Protein AF-A0A7C3D3X6-F1 (afdb_monomer_lite)

Structure (mmCIF, N/CA/C/O backbone):
data_AF-A0A7C3D3X6-F1
#
_entry.id   AF-A0A7C3D3X6-F1
#
loop_
_atom_site.group_PDB
_atom_site.id
_atom_site.type_symbol
_atom_site.label_atom_id
_atom_site.label_alt_id
_atom_site.label_comp_id
_atom_site.label_asym_id
_atom_site.label_entity_id
_atom_site.label_seq_id
_atom_site.pdbx_PDB_ins_code
_atom_site.Cartn_x
_atom_site.Cartn_y
_atom_site.Cartn_z
_atom_site.occupancy
_atom_site.B_iso_or_equiv
_atom_site.auth_seq_id
_atom_site.auth_comp_id
_atom_site.auth_asym_id
_atom_site.auth_atom_id
_atom_site.pdbx_PDB_model_num
ATOM 1 N N . ASN A 1 1 ? -3.281 5.401 9.566 1.00 84.62 1 ASN A N 1
ATOM 2 C CA . ASN A 1 1 ? -2.093 4.520 9.462 1.00 84.62 1 ASN A CA 1
ATOM 3 C C . ASN A 1 1 ? -2.400 3.180 8.813 1.00 84.62 1 ASN A C 1
ATOM 5 O O . ASN A 1 1 ? -1.790 2.914 7.791 1.00 84.62 1 ASN A O 1
ATOM 9 N N . LEU A 1 2 ? -3.352 2.377 9.308 1.00 95.19 2 LEU A N 1
ATOM 10 C CA . LEU A 1 2 ? -3.623 1.048 8.731 1.00 95.19 2 LEU A CA 1
ATOM 11 C C . LEU A 1 2 ? -4.118 1.077 7.268 1.00 95.19 2 LEU A C 1
ATOM 13 O O . LEU A 1 2 ? -3.621 0.320 6.446 1.00 95.19 2 LEU A O 1
ATOM 17 N N . LEU A 1 3 ? -5.008 2.014 6.913 1.00 96.88 3 LEU A N 1
ATOM 18 C CA . LEU A 1 3 ? -5.456 2.187 5.520 1.00 96.88 3 LEU A CA 1
ATOM 19 C C . LEU A 1 3 ? -4.287 2.484 4.569 1.00 96.88 3 LEU A C 1
ATOM 21 O O . LEU A 1 3 ? -4.177 1.860 3.524 1.00 96.88 3 LEU A O 1
ATOM 25 N N . ARG A 1 4 ? -3.365 3.379 4.957 1.00 97.31 4 ARG A N 1
ATOM 26 C CA . ARG A 1 4 ? -2.160 3.666 4.158 1.00 97.31 4 ARG A CA 1
ATOM 27 C C . ARG A 1 4 ? -1.253 2.445 4.010 1.00 97.31 4 ARG A C 1
ATOM 29 O O . ARG A 1 4 ? -0.640 2.302 2.965 1.00 97.31 4 ARG A O 1
ATOM 36 N N . TRP A 1 5 ? -1.177 1.573 5.016 1.00 98.06 5 TRP A N 1
ATOM 37 C CA . TRP A 1 5 ? -0.435 0.314 4.909 1.00 98.06 5 TRP A CA 1
ATOM 38 C C . TRP A 1 5 ? -1.057 -0.629 3.880 1.00 98.06 5 TRP A C 1
ATOM 40 O O . TRP A 1 5 ? -0.339 -1.135 3.025 1.00 98.06 5 TRP A O 1
ATOM 50 N N . GLN A 1 6 ? -2.382 -0.792 3.887 1.00 98.06 6 GLN A N 1
ATOM 51 C CA . GLN A 1 6 ? -3.047 -1.620 2.879 1.00 98.06 6 GLN A CA 1
ATOM 52 C C . GLN A 1 6 ? -2.915 -1.016 1.475 1.00 98.06 6 GLN A C 1
ATOM 54 O O . GLN A 1 6 ? -2.598 -1.730 0.528 1.00 98.06 6 GLN A O 1
ATOM 59 N N . ILE A 1 7 ? -3.075 0.304 1.339 1.00 98.44 7 ILE A N 1
ATOM 60 C CA . ILE A 1 7 ? -2.823 1.020 0.080 1.00 98.44 7 ILE A CA 1
ATOM 61 C C . ILE A 1 7 ? -1.387 0.774 -0.390 1.00 98.44 7 ILE A C 1
ATOM 63 O O . ILE A 1 7 ? -1.172 0.417 -1.544 1.00 98.44 7 ILE A O 1
ATOM 67 N N . PHE A 1 8 ? -0.406 0.913 0.503 1.00 98.44 8 PHE A N 1
ATOM 68 C CA . PHE A 1 8 ? 0.990 0.645 0.185 1.00 98.44 8 PHE A CA 1
ATOM 69 C C . PHE A 1 8 ? 1.195 -0.804 -0.257 1.00 98.44 8 PHE A C 1
ATOM 71 O O . PHE A 1 8 ? 1.880 -1.018 -1.247 1.00 98.44 8 PHE A O 1
ATOM 78 N N . ASN A 1 9 ? 0.580 -1.795 0.394 1.00 98.38 9 ASN A N 1
ATOM 79 C CA . ASN A 1 9 ? 0.703 -3.189 -0.034 1.00 98.38 9 ASN A CA 1
ATOM 80 C C . ASN A 1 9 ? 0.229 -3.390 -1.480 1.00 98.38 9 ASN A C 1
ATOM 82 O O . ASN A 1 9 ? 0.928 -4.016 -2.277 1.00 98.38 9 ASN A O 1
ATOM 86 N N . VAL A 1 10 ? -0.902 -2.786 -1.854 1.00 98.31 10 VAL A N 1
ATOM 87 C CA . VAL A 1 10 ? -1.395 -2.824 -3.238 1.00 98.31 10 VAL A CA 1
ATOM 88 C C . VAL A 1 10 ? -0.420 -2.138 -4.194 1.00 98.31 10 VAL A C 1
ATOM 90 O O . VAL A 1 10 ? 0.019 -2.742 -5.175 1.00 98.31 10 VAL A O 1
ATOM 93 N N . LEU A 1 11 ? -0.065 -0.883 -3.907 1.00 98.44 11 LEU A N 1
ATOM 94 C CA . LEU A 1 11 ? 0.698 -0.039 -4.827 1.00 98.44 11 LEU A CA 1
ATOM 95 C C . LEU A 1 11 ? 2.170 -0.451 -4.937 1.00 98.44 11 LEU A C 1
ATOM 97 O O . LEU A 1 11 ? 2.733 -0.433 -6.026 1.00 98.44 11 LEU A O 1
ATOM 101 N N . ALA A 1 12 ? 2.784 -0.881 -3.837 1.00 97.50 12 ALA A N 1
ATOM 102 C CA . ALA A 1 12 ? 4.160 -1.366 -3.804 1.00 97.50 12 ALA A CA 1
ATOM 103 C C . ALA A 1 12 ? 4.294 -2.823 -4.290 1.00 97.50 12 ALA A C 1
ATOM 105 O O . ALA A 1 12 ? 5.404 -3.344 -4.388 1.00 97.50 12 ALA A O 1
ATOM 106 N N . GLY A 1 13 ? 3.180 -3.497 -4.599 1.00 96.88 13 GLY A N 1
ATOM 107 C CA . GLY A 1 13 ? 3.174 -4.883 -5.067 1.00 96.88 13 GLY A CA 1
ATOM 108 C C . GLY A 1 13 ? 3.531 -5.907 -3.987 1.00 96.88 13 GLY A C 1
ATOM 109 O O . GLY A 1 13 ? 4.133 -6.933 -4.309 1.00 96.88 13 GLY A O 1
ATOM 110 N N . ASN A 1 14 ? 3.176 -5.630 -2.731 1.00 97.81 14 ASN A N 1
ATOM 111 C CA . ASN A 1 14 ? 3.267 -6.575 -1.623 1.00 97.81 14 ASN A CA 1
ATOM 112 C C . ASN A 1 14 ? 1.958 -7.357 -1.468 1.00 97.81 14 ASN A C 1
ATOM 114 O O . ASN A 1 14 ? 1.013 -6.906 -0.821 1.00 97.81 14 ASN A O 1
ATOM 118 N N . SER A 1 15 ? 1.921 -8.559 -2.035 1.00 97.19 15 SER A N 1
ATOM 119 C CA . SER A 1 15 ? 0.778 -9.466 -1.900 1.00 97.19 15 SER A CA 1
ATOM 120 C C . SER A 1 15 ? 0.790 -10.281 -0.601 1.00 97.19 15 SER A C 1
ATOM 122 O O . SER A 1 15 ? -0.241 -10.846 -0.245 1.00 97.19 15 SER A O 1
ATOM 124 N N . ASP A 1 16 ? 1.903 -10.301 0.144 1.00 96.50 16 ASP A N 1
ATOM 125 C CA . ASP A 1 16 ? 2.080 -11.122 1.356 1.00 96.50 16 ASP A CA 1
ATOM 126 C C . ASP A 1 16 ? 1.820 -10.349 2.666 1.00 96.50 16 ASP A C 1
ATOM 128 O O . ASP A 1 16 ? 2.129 -10.837 3.749 1.00 96.50 16 ASP A O 1
ATOM 132 N N . GLY A 1 17 ? 1.216 -9.156 2.599 1.00 95.75 17 GLY A N 1
ATOM 133 C CA . GLY A 1 17 ? 0.862 -8.343 3.770 1.00 95.75 17 GLY A CA 1
ATOM 134 C C . GLY A 1 17 ? -0.279 -8.939 4.605 1.00 95.75 17 GLY A C 1
ATOM 135 O O . GLY A 1 17 ? -1.401 -8.442 4.563 1.00 95.75 17 GLY A O 1
ATOM 136 N N . HIS A 1 18 ? -0.015 -10.004 5.362 1.00 96.31 18 HIS A N 1
ATOM 137 C CA . HIS A 1 18 ? -1.002 -10.731 6.168 1.00 96.31 18 HIS A CA 1
ATOM 138 C C . HIS A 1 18 ? -1.164 -10.150 7.582 1.00 96.31 18 HIS A C 1
ATOM 140 O O . HIS A 1 18 ? -0.354 -9.361 8.061 1.00 96.31 18 HIS A O 1
ATOM 146 N N . ALA A 1 19 ? -2.184 -10.611 8.318 1.00 95.81 19 ALA A N 1
ATOM 147 C CA . ALA A 1 19 ? -2.444 -10.178 9.697 1.00 95.81 19 ALA A CA 1
ATOM 148 C C . ALA A 1 19 ? -1.243 -10.373 10.647 1.00 95.81 19 ALA A C 1
ATOM 150 O O . ALA A 1 19 ? -1.022 -9.553 11.532 1.00 95.81 19 ALA A O 1
ATOM 151 N N . LYS A 1 20 ? -0.428 -11.421 10.440 1.00 96.31 20 LYS A N 1
ATOM 152 C CA . LYS A 1 20 ? 0.802 -11.676 11.219 1.00 96.31 20 LYS A CA 1
ATOM 153 C C . LYS A 1 20 ? 1.885 -10.596 11.028 1.00 96.31 20 LYS A C 1
ATOM 155 O O . LYS A 1 20 ? 2.813 -10.505 11.830 1.00 96.31 20 LYS A O 1
ATOM 160 N N . ASN A 1 21 ? 1.780 -9.791 9.967 1.00 96.81 21 ASN A N 1
ATOM 161 C CA . ASN A 1 21 ? 2.689 -8.686 9.653 1.00 96.81 21 ASN A CA 1
ATOM 162 C C . ASN A 1 21 ? 2.261 -7.362 10.306 1.00 96.81 21 ASN A C 1
ATOM 164 O O . ASN A 1 21 ? 2.856 -6.316 10.053 1.00 96.81 21 ASN A O 1
ATOM 168 N N . LEU A 1 22 ? 1.240 -7.401 11.163 1.00 97.69 22 LEU A N 1
ATOM 169 C CA . LEU A 1 22 ? 0.809 -6.284 11.987 1.00 97.69 22 LEU A CA 1
ATOM 170 C C . LEU A 1 22 ? 1.028 -6.629 13.456 1.00 97.69 22 LEU A C 1
ATOM 172 O O . LEU A 1 22 ? 0.685 -7.715 13.916 1.00 97.69 22 LEU A O 1
ATOM 176 N N . SER A 1 23 ? 1.571 -5.672 14.203 1.00 96.88 23 SER A N 1
ATOM 177 C CA . SER A 1 23 ? 1.754 -5.788 15.646 1.00 96.88 23 SER A CA 1
ATOM 178 C C . SER A 1 23 ? 1.162 -4.581 16.364 1.00 96.88 23 SER A C 1
ATOM 180 O O . SER A 1 23 ? 1.155 -3.456 15.856 1.00 96.88 23 SER A O 1
ATOM 182 N N . ILE A 1 24 ? 0.665 -4.826 17.574 1.00 97.06 24 ILE A N 1
ATOM 183 C CA . ILE A 1 24 ? 0.131 -3.806 18.474 1.00 97.06 24 ILE A CA 1
ATOM 184 C C . ILE A 1 24 ? 1.069 -3.711 19.674 1.00 97.06 24 ILE A C 1
ATOM 186 O O . ILE A 1 24 ? 1.398 -4.714 20.305 1.00 97.06 24 ILE A O 1
ATOM 190 N N . LEU A 1 25 ? 1.517 -2.496 19.970 1.00 97.19 25 LEU A N 1
ATOM 191 C CA . LEU A 1 25 ? 2.370 -2.184 21.105 1.00 97.19 25 LEU A CA 1
ATOM 192 C C . LEU A 1 25 ? 1.512 -1.771 22.298 1.00 97.19 25 LEU A C 1
ATOM 194 O O . LEU A 1 25 ? 0.666 -0.885 22.174 1.00 97.19 25 LEU A O 1
ATOM 198 N N . TYR A 1 26 ? 1.803 -2.376 23.447 1.00 97.75 26 TYR A N 1
ATOM 199 C CA . TYR A 1 26 ? 1.279 -1.997 24.756 1.00 97.75 26 TYR A CA 1
ATOM 200 C C . TYR A 1 26 ? 2.393 -1.278 25.509 1.00 97.75 26 TYR A C 1
ATOM 202 O O . TYR A 1 26 ? 3.401 -1.891 25.869 1.00 97.75 26 TYR A O 1
ATOM 210 N N . LEU A 1 27 ? 2.259 0.032 25.681 1.00 96.94 27 LEU A N 1
ATOM 211 C CA . LEU A 1 27 ? 3.305 0.856 26.274 1.00 96.94 27 LEU A CA 1
ATOM 212 C C . LEU A 1 27 ? 3.149 0.958 27.803 1.00 96.94 27 LEU A C 1
ATOM 214 O O . LEU A 1 27 ? 2.030 0.868 28.313 1.00 96.94 27 LEU A O 1
ATOM 218 N N . PRO A 1 28 ? 4.242 1.198 28.560 1.00 96.88 28 PRO A N 1
ATOM 219 C CA . PRO A 1 28 ? 4.185 1.294 30.024 1.00 96.88 28 PRO A CA 1
ATOM 220 C C . PRO A 1 28 ? 3.261 2.396 30.562 1.00 96.88 28 PRO A C 1
ATOM 222 O O . PRO A 1 28 ? 2.797 2.309 31.693 1.00 96.88 28 PRO A O 1
ATOM 225 N N . ASN A 1 29 ? 2.988 3.430 29.761 1.00 96.62 29 ASN A N 1
ATOM 226 C CA . ASN A 1 29 ? 2.052 4.511 30.084 1.00 96.62 29 ASN A CA 1
ATOM 227 C C . ASN A 1 29 ? 0.572 4.135 29.844 1.00 96.62 29 ASN A C 1
ATOM 229 O O . ASN A 1 29 ? -0.295 4.990 30.003 1.00 96.62 29 ASN A O 1
ATOM 233 N N . GLY A 1 30 ? 0.277 2.893 29.440 1.00 96.50 30 GLY A N 1
ATOM 234 C CA . GLY A 1 30 ? -1.071 2.414 29.121 1.00 96.50 30 GLY A CA 1
ATOM 235 C C . GLY A 1 30 ? -1.539 2.715 27.693 1.00 96.50 30 GLY A C 1
ATOM 236 O O . GLY A 1 30 ? -2.651 2.338 27.331 1.00 96.50 30 GLY A O 1
ATOM 237 N N . GLU A 1 31 ? -0.717 3.369 26.868 1.00 97.50 31 GLU A N 1
ATOM 238 C CA . GLU A 1 31 ? -1.036 3.632 25.464 1.00 97.50 31 GLU A CA 1
ATOM 239 C C . GLU A 1 31 ? -0.978 2.340 24.634 1.00 97.50 31 GLU A C 1
ATOM 241 O O . GLU A 1 31 ? -0.028 1.557 24.731 1.00 97.50 31 GLU A O 1
ATOM 246 N N . ILE A 1 32 ? -1.987 2.146 23.781 1.00 97.31 32 ILE A N 1
ATOM 247 C CA . ILE A 1 32 ? -2.045 1.061 22.800 1.00 97.31 32 ILE A CA 1
ATOM 248 C C . ILE A 1 32 ? -1.946 1.678 21.409 1.00 97.31 32 ILE A C 1
ATOM 250 O O . ILE A 1 32 ? -2.768 2.515 21.034 1.00 97.31 32 ILE A O 1
ATOM 254 N N . ARG A 1 33 ? -0.955 1.254 20.624 1.00 95.81 33 ARG A N 1
ATOM 255 C CA . ARG A 1 33 ? -0.752 1.766 19.261 1.00 95.81 33 ARG A CA 1
ATOM 256 C C . ARG A 1 33 ? -0.222 0.697 18.320 1.00 95.81 33 ARG A C 1
ATOM 258 O O . ARG A 1 33 ? 0.357 -0.291 18.753 1.00 95.81 33 ARG A O 1
ATOM 265 N N . LEU A 1 34 ? -0.367 0.919 17.017 1.00 96.38 34 LEU A N 1
ATOM 266 C CA . LEU A 1 34 ? 0.307 0.093 16.014 1.00 96.38 34 LEU A CA 1
ATOM 267 C C . LEU A 1 34 ? 1.830 0.230 16.141 1.00 96.38 34 LEU A C 1
ATOM 269 O O . LEU A 1 34 ? 2.342 1.331 16.373 1.00 96.38 34 LEU A O 1
ATOM 273 N N . SER A 1 35 ? 2.552 -0.874 15.955 1.00 96.75 35 SER A N 1
ATOM 274 C CA . SER A 1 35 ? 3.994 -0.815 15.721 1.00 96.75 35 SER A CA 1
ATOM 275 C C . SER A 1 35 ? 4.288 -0.139 14.375 1.00 96.75 35 SER A C 1
ATOM 277 O O . SER A 1 35 ? 3.410 -0.078 13.508 1.00 96.75 35 SER A O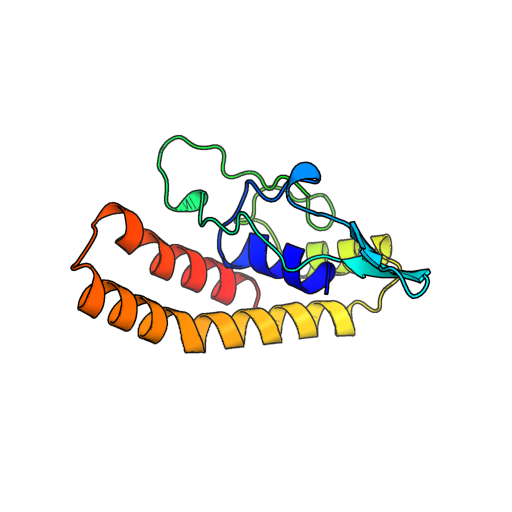 1
ATOM 279 N N . PRO A 1 36 ? 5.529 0.327 14.142 1.00 96.69 36 PRO A N 1
ATOM 280 C CA . PRO A 1 36 ? 5.999 0.556 12.781 1.00 96.69 36 PRO A CA 1
ATOM 281 C C . PRO A 1 36 ? 5.737 -0.679 11.908 1.00 96.69 36 PRO A C 1
ATOM 283 O O . PRO A 1 36 ? 5.816 -1.811 12.395 1.00 96.69 36 PRO A O 1
ATOM 286 N N . PHE A 1 37 ? 5.398 -0.457 10.639 1.00 97.75 37 PHE A N 1
ATOM 287 C CA . PHE A 1 37 ? 5.160 -1.541 9.690 1.00 97.75 37 PHE A CA 1
ATOM 288 C C . PHE A 1 37 ? 6.475 -2.235 9.326 1.00 97.75 37 PHE A C 1
ATOM 290 O O . PHE A 1 37 ? 7.518 -1.591 9.218 1.00 97.75 37 PHE A O 1
ATOM 297 N N . TYR A 1 38 ? 6.412 -3.547 9.139 1.00 97.19 38 TYR A N 1
ATOM 298 C CA . TYR A 1 38 ? 7.538 -4.407 8.789 1.00 97.19 38 TYR A CA 1
ATOM 299 C C . TYR A 1 38 ? 7.097 -5.417 7.726 1.00 97.19 38 TYR A C 1
ATOM 301 O O . TYR A 1 38 ? 5.915 -5.493 7.396 1.00 97.19 38 TYR A O 1
ATOM 309 N N . ASP A 1 39 ? 8.056 -6.173 7.185 1.00 96.12 39 ASP A N 1
ATOM 310 C CA . ASP A 1 39 ? 7.813 -7.173 6.132 1.00 96.12 39 ASP A CA 1
ATOM 311 C C . ASP A 1 39 ? 7.134 -6.581 4.879 1.00 96.12 39 ASP A C 1
ATOM 313 O O . ASP A 1 39 ? 6.180 -7.110 4.309 1.00 96.12 39 ASP A O 1
ATOM 317 N N . LEU A 1 40 ? 7.618 -5.402 4.480 1.00 96.56 40 LEU A N 1
ATOM 318 C CA . LEU A 1 40 ? 7.175 -4.686 3.290 1.00 96.56 40 LEU A CA 1
ATOM 319 C C . LEU A 1 40 ? 8.039 -5.111 2.102 1.00 96.56 40 LEU A C 1
ATOM 321 O O . LEU A 1 40 ? 9.090 -4.524 1.844 1.00 96.56 40 LEU A O 1
ATOM 325 N N . VAL A 1 41 ? 7.604 -6.151 1.393 1.00 94.50 41 VAL A N 1
ATOM 326 C CA . VAL A 1 41 ? 8.356 -6.757 0.286 1.00 94.50 41 VAL A CA 1
ATOM 327 C C . VAL A 1 41 ? 7.534 -6.686 -0.996 1.00 94.50 41 VAL A C 1
ATOM 329 O O . VAL A 1 41 ? 6.369 -7.063 -1.006 1.00 94.50 41 VAL A O 1
ATOM 332 N N . CYS A 1 42 ? 8.132 -6.248 -2.108 1.00 95.62 42 CYS A N 1
ATOM 333 C CA . CYS A 1 42 ? 7.493 -6.310 -3.428 1.00 95.62 42 CYS A CA 1
ATOM 334 C C . CYS A 1 42 ? 7.456 -7.767 -3.922 1.00 95.62 42 CYS A C 1
ATOM 336 O O . CYS A 1 42 ? 8.218 -8.165 -4.806 1.00 95.62 42 CYS A O 1
ATOM 338 N N . THR A 1 43 ? 6.601 -8.599 -3.329 1.00 94.94 43 THR A N 1
ATOM 339 C CA . THR A 1 43 ? 6.519 -10.033 -3.643 1.00 94.94 43 THR A CA 1
ATOM 340 C C . THR A 1 43 ? 6.152 -10.286 -5.099 1.00 94.94 43 THR A C 1
ATOM 342 O O . THR A 1 43 ? 6.603 -11.267 -5.683 1.00 94.94 43 THR A O 1
ATOM 345 N N . ARG A 1 44 ? 5.454 -9.347 -5.747 1.00 93.56 44 ARG A N 1
ATOM 346 C CA . ARG A 1 44 ? 5.157 -9.401 -7.186 1.00 93.56 44 ARG A CA 1
ATOM 347 C C . ARG A 1 44 ? 6.382 -9.265 -8.095 1.00 93.56 44 ARG A C 1
ATOM 349 O O . ARG A 1 44 ? 6.282 -9.577 -9.282 1.00 93.56 44 ARG A O 1
ATOM 356 N N . ALA A 1 45 ? 7.523 -8.794 -7.587 1.00 93.12 45 ALA A N 1
ATOM 357 C CA . ALA A 1 45 ? 8.785 -8.800 -8.331 1.00 93.12 45 ALA A CA 1
ATOM 358 C C . ALA A 1 45 ? 9.424 -10.200 -8.394 1.00 93.12 45 ALA A C 1
ATOM 360 O O . ALA A 1 45 ? 10.294 -10.445 -9.239 1.00 93.12 45 ALA A O 1
ATOM 361 N N . ILE A 1 46 ? 8.974 -11.120 -7.536 1.00 90.62 46 ILE A N 1
ATOM 362 C CA . ILE A 1 46 ? 9.481 -12.483 -7.416 1.00 90.62 46 ILE A CA 1
ATOM 363 C C . ILE A 1 46 ? 8.626 -13.412 -8.283 1.00 90.62 46 ILE A C 1
ATOM 365 O O . ILE A 1 46 ? 7.400 -13.436 -8.204 1.00 90.62 46 ILE A O 1
ATOM 369 N N . GLU A 1 47 ? 9.279 -14.186 -9.145 1.00 86.69 47 GLU A N 1
ATOM 370 C CA . GLU A 1 47 ? 8.584 -15.137 -10.011 1.00 86.69 47 GLU A CA 1
ATOM 371 C C . GLU A 1 47 ? 8.035 -16.327 -9.217 1.00 86.69 47 GLU A C 1
ATOM 373 O O . GLU A 1 47 ? 8.627 -16.759 -8.230 1.00 86.69 47 GLU A O 1
ATOM 378 N N . ARG A 1 48 ? 6.937 -16.917 -9.712 1.00 87.56 48 ARG A N 1
ATOM 379 C CA . ARG A 1 48 ? 6.312 -18.139 -9.166 1.00 87.56 48 ARG A CA 1
ATOM 380 C C . ARG A 1 48 ? 5.771 -18.008 -7.733 1.00 87.56 48 ARG A C 1
ATOM 382 O O . ARG A 1 48 ? 5.548 -19.025 -7.083 1.00 87.56 48 ARG A O 1
ATOM 389 N N . ILE A 1 49 ? 5.527 -16.785 -7.267 1.00 90.56 49 ILE A N 1
ATOM 390 C CA . ILE A 1 49 ? 4.779 -16.502 -6.035 1.00 90.56 49 ILE A CA 1
ATOM 391 C C . ILE A 1 49 ? 3.357 -16.063 -6.401 1.00 90.56 49 ILE A C 1
ATOM 393 O O . ILE A 1 49 ? 3.135 -15.476 -7.463 1.00 90.56 49 ILE A O 1
ATOM 397 N N . ASP A 1 50 ? 2.390 -16.386 -5.541 1.00 93.44 50 ASP A N 1
ATOM 398 C CA . ASP A 1 50 ? 1.013 -15.921 -5.692 1.00 93.44 50 ASP A CA 1
ATOM 399 C C . ASP A 1 50 ? 0.945 -14.386 -5.621 1.00 93.44 50 ASP A C 1
ATOM 401 O O . ASP A 1 50 ? 1.544 -13.752 -4.752 1.00 93.44 50 ASP A O 1
ATOM 405 N N . TYR A 1 51 ? 0.221 -13.786 -6.560 1.00 94.94 51 TYR A N 1
ATOM 406 C CA . TYR A 1 51 ? 0.052 -12.341 -6.651 1.00 94.94 51 TYR A CA 1
ATOM 407 C C . TYR A 1 51 ? -1.232 -11.848 -5.977 1.00 94.94 51 TYR A C 1
ATOM 409 O O . TYR A 1 51 ? -1.398 -10.631 -5.852 1.00 94.94 51 TYR A O 1
ATOM 417 N N . HIS A 1 52 ? -2.133 -12.737 -5.551 1.00 97.94 52 HIS A N 1
ATOM 418 C CA . HIS A 1 52 ? -3.352 -12.336 -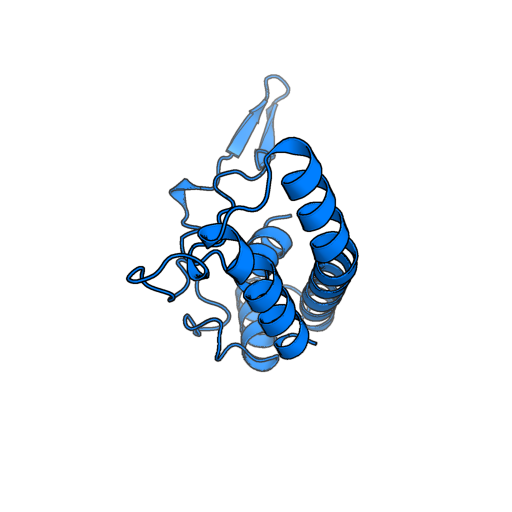4.853 1.00 97.94 52 HIS A CA 1
ATOM 419 C C . HIS A 1 52 ? -3.015 -11.739 -3.488 1.00 97.94 52 HIS A C 1
ATOM 421 O O . HIS A 1 52 ? -2.264 -12.319 -2.708 1.00 97.94 52 HIS A O 1
ATOM 427 N N . LEU A 1 53 ? -3.597 -10.581 -3.189 1.00 98.19 53 LEU A N 1
ATOM 428 C CA . LEU A 1 53 ? -3.404 -9.897 -1.917 1.00 98.19 53 LEU A CA 1
ATOM 429 C C . LEU A 1 53 ? -3.901 -10.755 -0.748 1.00 98.19 53 LEU A C 1
ATOM 431 O O . LEU A 1 53 ? -4.953 -11.398 -0.831 1.00 98.19 53 LEU A O 1
ATOM 435 N N . ALA A 1 54 ? -3.172 -10.715 0.362 1.00 97.56 54 ALA A N 1
ATOM 436 C CA . ALA A 1 54 ? -3.579 -11.287 1.641 1.00 97.56 54 ALA A CA 1
ATOM 437 C C . ALA A 1 54 ? -4.933 -10.741 2.135 1.00 97.56 54 ALA A C 1
ATOM 439 O O . ALA A 1 54 ? -5.828 -11.516 2.466 1.00 97.56 54 ALA A O 1
ATOM 440 N N . PHE A 1 55 ? -5.081 -9.414 2.136 1.00 97.56 55 PHE A N 1
ATOM 441 C CA . PHE A 1 55 ? -6.343 -8.710 2.367 1.00 97.56 55 PHE A CA 1
ATOM 442 C C . PHE A 1 55 ? -6.889 -8.195 1.040 1.00 97.56 55 PHE A C 1
ATOM 444 O O . PHE A 1 55 ? -6.149 -7.569 0.276 1.00 97.56 55 PHE A O 1
ATOM 451 N N . ASP A 1 56 ? -8.166 -8.443 0.765 1.00 97.94 56 ASP A N 1
ATOM 452 C CA . ASP A 1 56 ? -8.826 -7.875 -0.403 1.00 97.94 56 ASP A CA 1
ATOM 453 C C . ASP A 1 56 ? -9.031 -6.357 -0.264 1.00 97.94 56 ASP A C 1
ATOM 455 O O . ASP A 1 56 ? -8.860 -5.754 0.798 1.00 97.94 56 ASP A O 1
ATOM 459 N N . VAL A 1 57 ? -9.366 -5.729 -1.385 1.00 98.44 57 VAL A N 1
ATOM 460 C CA . VAL A 1 57 ? -9.861 -4.359 -1.446 1.00 98.44 57 VAL A CA 1
ATOM 461 C C . VAL A 1 57 ? -11.259 -4.433 -2.032 1.00 98.44 57 VAL A C 1
ATOM 463 O O . VAL A 1 57 ? -11.403 -4.678 -3.230 1.00 98.44 57 VAL A O 1
ATOM 466 N N . GLY A 1 58 ? -12.286 -4.263 -1.199 1.00 97.75 58 GLY A N 1
ATOM 467 C CA . GLY A 1 58 ? -13.676 -4.255 -1.653 1.00 97.75 58 GLY A CA 1
ATOM 468 C C . GLY A 1 58 ? -14.079 -5.527 -2.400 1.00 97.75 58 GLY A C 1
ATOM 469 O O . GLY A 1 58 ? -14.700 -5.446 -3.461 1.00 97.75 58 GLY A O 1
ATOM 470 N N . GLY A 1 59 ? -13.630 -6.689 -1.926 1.00 98.06 59 GLY A N 1
ATOM 471 C CA . GLY A 1 59 ? -13.855 -8.000 -2.536 1.00 98.06 59 GLY A CA 1
ATOM 472 C C . GLY A 1 59 ? -12.877 -8.390 -3.652 1.00 98.06 59 GLY A C 1
ATOM 473 O O . GLY A 1 59 ? -12.943 -9.520 -4.137 1.00 98.06 59 GLY A O 1
ATOM 474 N N . GLN A 1 60 ? -11.957 -7.511 -4.067 1.00 98.31 60 GLN A N 1
ATOM 475 C CA . GLN A 1 60 ? -10.954 -7.812 -5.095 1.00 98.31 60 GLN A CA 1
ATOM 476 C C . GLN A 1 60 ? -9.588 -8.143 -4.486 1.00 98.31 60 GLN A C 1
ATOM 478 O O . GLN A 1 60 ? -9.033 -7.365 -3.712 1.00 98.31 60 GLN A O 1
ATOM 483 N N . ARG A 1 61 ? -9.006 -9.279 -4.889 1.00 98.31 61 ARG A N 1
ATOM 484 C CA . ARG A 1 61 ? -7.681 -9.741 -4.441 1.00 98.31 61 ARG A CA 1
ATOM 485 C C . ARG A 1 61 ? -6.600 -9.655 -5.508 1.00 98.31 61 ARG A C 1
ATOM 487 O O . ARG A 1 61 ? -5.430 -9.624 -5.145 1.00 98.31 61 ARG A O 1
ATOM 494 N N . ASP A 1 62 ? -6.945 -9.625 -6.793 1.00 97.56 62 ASP A N 1
ATOM 495 C CA . ASP A 1 62 ? -5.973 -9.353 -7.850 1.00 97.56 62 ASP A CA 1
ATOM 496 C C . ASP A 1 62 ? -5.686 -7.842 -7.881 1.00 97.56 62 ASP A C 1
ATOM 498 O O . ASP A 1 62 ? -6.548 -7.066 -8.314 1.00 97.56 62 ASP A O 1
ATOM 502 N N . PRO A 1 63 ? -4.482 -7.392 -7.473 1.00 96.12 63 PRO A N 1
ATOM 503 C CA . PRO A 1 63 ? -4.140 -5.973 -7.477 1.00 96.12 63 PRO A CA 1
ATOM 504 C C . PRO A 1 63 ? -4.209 -5.366 -8.884 1.00 96.12 63 PRO A C 1
ATOM 506 O O . PRO A 1 63 ? -4.466 -4.176 -9.047 1.00 96.12 63 PRO A O 1
ATOM 509 N N . GLY A 1 64 ? -4.046 -6.180 -9.930 1.00 95.38 64 GLY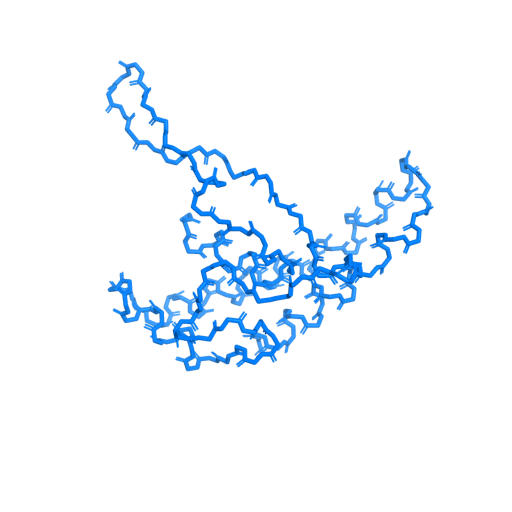 A N 1
ATOM 510 C CA . GLY A 1 64 ? -4.182 -5.743 -11.308 1.00 95.38 64 GLY A CA 1
ATOM 511 C C . GLY A 1 64 ? -5.606 -5.398 -11.747 1.00 95.38 64 GLY A C 1
ATOM 512 O O . GLY A 1 64 ? -5.735 -4.757 -12.789 1.00 95.38 64 GLY A O 1
ATOM 513 N N . GLN A 1 65 ? -6.621 -5.791 -10.973 1.00 96.81 65 GLN A N 1
ATOM 514 C CA . GLN A 1 65 ? -8.050 -5.587 -11.248 1.00 96.81 65 GLN A CA 1
ATOM 515 C C . GLN A 1 65 ? -8.725 -4.648 -10.237 1.00 96.81 65 GLN A C 1
ATOM 517 O O . GLN A 1 65 ? -9.943 -4.460 -10.276 1.00 96.81 65 GLN A O 1
ATOM 522 N N . ILE A 1 66 ? -7.961 -4.063 -9.311 1.00 97.88 66 ILE A N 1
ATOM 523 C CA . ILE A 1 66 ? -8.490 -3.072 -8.374 1.00 97.88 66 ILE A CA 1
ATOM 524 C C . ILE A 1 66 ? -8.834 -1.792 -9.143 1.00 97.88 66 ILE A C 1
ATOM 526 O O . ILE A 1 66 ? -8.093 -1.333 -10.006 1.00 97.88 66 ILE A O 1
ATOM 530 N N . THR A 1 67 ? -9.984 -1.212 -8.810 1.00 96.56 67 THR A N 1
ATOM 531 C CA . THR A 1 67 ? -10.538 -0.002 -9.438 1.00 96.56 67 THR A CA 1
ATOM 532 C C . THR A 1 67 ? -11.064 0.918 -8.348 1.00 96.56 67 THR A C 1
ATOM 534 O O . THR A 1 67 ? -11.308 0.450 -7.237 1.00 96.56 67 THR A O 1
ATOM 537 N N . THR A 1 68 ? -11.387 2.170 -8.667 1.00 96.88 68 THR A N 1
ATOM 538 C CA . THR A 1 68 ? -11.999 3.121 -7.720 1.00 96.88 68 THR A CA 1
ATOM 539 C C . THR A 1 68 ? -13.207 2.543 -6.975 1.00 96.88 68 THR A C 1
ATOM 541 O O . THR A 1 68 ? -13.277 2.679 -5.762 1.00 96.88 68 THR A O 1
ATOM 544 N N . LYS A 1 69 ? -14.087 1.785 -7.649 1.00 97.75 69 LYS A N 1
ATOM 545 C CA . LYS A 1 69 ? -15.248 1.128 -7.009 1.00 97.75 69 LYS A CA 1
ATOM 546 C C . LYS A 1 69 ? -14.881 0.173 -5.868 1.00 97.75 69 LYS A C 1
ATOM 548 O O . LYS A 1 69 ? -15.607 0.074 -4.887 1.00 97.75 69 LYS A O 1
ATOM 553 N N . HIS A 1 70 ? -13.755 -0.524 -5.992 1.00 98.56 70 HIS A N 1
ATOM 554 C CA . HIS A 1 70 ? -13.263 -1.437 -4.964 1.00 98.56 70 HIS A CA 1
ATOM 555 C C . HIS A 1 70 ? -12.772 -0.650 -3.740 1.00 98.56 70 HIS A C 1
ATOM 557 O O . HIS A 1 70 ? -13.090 -1.003 -2.608 1.00 98.56 70 HIS A O 1
ATOM 563 N N . TRP A 1 71 ? -12.080 0.474 -3.958 1.00 98.12 71 TRP A N 1
ATOM 564 C CA . TRP A 1 71 ? -11.720 1.400 -2.881 1.00 98.12 71 TRP A CA 1
ATOM 565 C C . TRP A 1 71 ? -12.955 2.028 -2.227 1.00 98.12 71 TRP A C 1
ATOM 567 O O . TRP A 1 71 ? -13.004 2.148 -1.009 1.00 98.12 71 TRP A O 1
ATOM 577 N N . GLU A 1 72 ? -13.976 2.394 -3.001 1.00 98.31 72 GLU A N 1
ATOM 578 C CA . GLU A 1 72 ? -15.243 2.900 -2.461 1.00 98.31 72 GLU A CA 1
ATOM 579 C C . GLU A 1 72 ? -15.961 1.855 -1.594 1.00 98.31 72 GLU A C 1
ATOM 581 O O . GLU A 1 72 ? -16.462 2.214 -0.528 1.00 98.31 72 GLU A O 1
ATOM 586 N N . SER A 1 73 ? -15.959 0.579 -2.004 1.00 98.56 73 SER A N 1
ATOM 587 C CA . SER A 1 73 ? -16.494 -0.530 -1.196 1.00 98.56 73 SER A CA 1
ATOM 588 C C . SER A 1 73 ? -15.710 -0.703 0.102 1.00 98.56 73 SER A C 1
ATOM 590 O O . SER A 1 73 ? -16.309 -0.679 1.175 1.00 98.56 73 SER A O 1
ATOM 592 N N . LEU A 1 74 ? -14.372 -0.757 0.029 1.00 98.38 74 LEU A N 1
ATOM 593 C CA . LEU A 1 74 ? -13.515 -0.859 1.215 1.00 98.38 74 LEU A CA 1
ATOM 594 C C . LEU A 1 74 ? -13.736 0.318 2.179 1.00 98.38 74 LEU A C 1
ATOM 596 O O . LEU A 1 74 ? -13.728 0.138 3.395 1.00 98.38 74 LEU A O 1
ATOM 600 N N . ALA A 1 75 ? -13.951 1.527 1.651 1.00 98.31 75 ALA A N 1
ATOM 601 C CA . ALA A 1 75 ? -14.279 2.690 2.467 1.00 98.31 75 ALA A CA 1
ATOM 602 C C . ALA A 1 75 ? -15.584 2.480 3.250 1.00 98.31 75 ALA A C 1
ATOM 604 O O . ALA A 1 75 ? -15.617 2.749 4.449 1.00 98.31 75 ALA A O 1
ATOM 605 N N . GLY A 1 76 ? -16.623 1.957 2.591 1.00 98.25 76 GLY A N 1
ATOM 606 C CA . GLY A 1 76 ? -17.895 1.614 3.231 1.00 98.25 76 GLY A CA 1
ATOM 607 C C . GLY A 1 76 ? -17.755 0.513 4.285 1.00 98.25 76 GLY A C 1
ATOM 608 O O . GLY A 1 76 ? -18.290 0.650 5.380 1.00 98.25 76 GLY A O 1
ATOM 609 N N . GLU A 1 77 ? -16.986 -0.539 3.997 1.00 97.81 77 GLU A N 1
ATOM 610 C CA . GLU A 1 77 ? -16.696 -1.635 4.938 1.00 97.81 77 GLU A CA 1
ATOM 611 C C . GLU A 1 77 ? -15.940 -1.158 6.188 1.00 97.81 77 GLU A C 1
ATOM 613 O O . GLU A 1 77 ? -16.137 -1.688 7.280 1.00 97.81 77 GLU A O 1
ATOM 618 N N . CYS A 1 78 ? -15.094 -0.136 6.036 1.00 97.25 78 CYS A N 1
ATOM 619 C CA . CYS A 1 78 ? -14.332 0.472 7.126 1.00 97.25 78 CYS A CA 1
ATOM 620 C C . CYS A 1 78 ? -15.052 1.646 7.816 1.00 97.25 78 CYS A C 1
ATOM 622 O O . CYS A 1 78 ? -14.449 2.260 8.697 1.00 97.25 78 CYS A O 1
ATOM 624 N N . ASP A 1 79 ? -16.280 1.988 7.408 1.00 97.56 79 ASP A N 1
ATOM 625 C CA . ASP A 1 79 ? -17.033 3.167 7.872 1.00 97.56 79 ASP A CA 1
ATOM 626 C C . ASP A 1 79 ? -16.233 4.486 7.761 1.00 97.56 79 ASP A C 1
ATOM 628 O O . ASP A 1 79 ? -16.199 5.329 8.659 1.00 97.56 79 ASP A O 1
ATOM 632 N N . VAL A 1 80 ? -15.530 4.668 6.635 1.00 97.81 80 VAL A N 1
ATOM 633 C CA . VAL A 1 80 ? -14.793 5.899 6.310 1.00 97.81 80 VAL A CA 1
ATOM 634 C C . VAL A 1 80 ? -15.324 6.539 5.032 1.00 97.81 80 VAL A C 1
ATOM 636 O O . VAL A 1 80 ? -15.830 5.880 4.129 1.00 97.81 80 VAL A O 1
ATOM 639 N N . GLY A 1 81 ? -15.177 7.859 4.907 1.00 98.25 81 GLY A N 1
ATOM 640 C CA . GLY A 1 81 ? -15.625 8.562 3.705 1.00 98.25 81 GLY A CA 1
ATOM 641 C C . GLY A 1 81 ? -14.835 8.143 2.459 1.00 98.25 81 GLY A C 1
ATOM 642 O O . GLY A 1 81 ? -13.612 8.282 2.427 1.00 98.25 81 GLY A O 1
ATOM 643 N N . SER A 1 82 ? -15.516 7.728 1.387 1.00 98.00 82 SER A N 1
ATOM 644 C CA . SER A 1 82 ? -14.860 7.275 0.148 1.00 98.00 82 SER A CA 1
ATOM 645 C C . SER A 1 82 ? -13.926 8.329 -0.448 1.00 98.00 82 SER A C 1
ATOM 647 O O . SER A 1 82 ? -12.813 8.014 -0.851 1.00 98.00 82 SER A O 1
ATOM 649 N N . ARG A 1 83 ? -14.318 9.612 -0.414 1.00 98.06 83 ARG A N 1
ATOM 650 C CA . ARG A 1 83 ? -13.462 10.724 -0.870 1.00 98.06 83 ARG A CA 1
ATOM 651 C C . ARG A 1 83 ? -12.162 10.832 -0.066 1.00 98.06 83 ARG A C 1
ATOM 653 O O . ARG A 1 83 ? -11.133 11.198 -0.622 1.00 98.06 83 ARG A O 1
ATOM 660 N N . PHE A 1 84 ? -12.211 10.542 1.234 1.00 98.00 84 PHE A N 1
ATOM 661 C CA . PHE A 1 84 ? -11.018 10.518 2.075 1.00 98.00 84 PHE A CA 1
ATOM 662 C C . PHE A 1 84 ? -10.112 9.344 1.698 1.00 98.00 84 PHE A C 1
ATOM 664 O O . PHE A 1 84 ? -8.917 9.553 1.510 1.00 98.00 84 PHE A O 1
ATOM 671 N N . LEU A 1 85 ? -10.667 8.138 1.523 1.00 98.19 85 LEU A N 1
ATOM 672 C CA . LEU A 1 85 ? -9.862 6.973 1.154 1.00 98.19 85 LEU A CA 1
ATOM 673 C C . LEU A 1 85 ? -9.241 7.110 -0.243 1.00 98.19 85 LEU A C 1
ATOM 675 O O . LEU A 1 85 ? -8.058 6.832 -0.399 1.00 98.19 85 LEU A O 1
ATOM 679 N N . ILE A 1 86 ? -9.992 7.599 -1.230 1.00 98.06 86 ILE A N 1
ATOM 680 C CA . ILE A 1 86 ? -9.475 7.841 -2.587 1.00 98.06 86 ILE A CA 1
ATOM 681 C C . ILE A 1 86 ? -8.320 8.847 -2.551 1.00 98.06 86 ILE A C 1
ATOM 683 O O . ILE A 1 86 ? -7.262 8.581 -3.110 1.00 98.06 86 ILE A O 1
ATOM 687 N N . ARG A 1 87 ? -8.463 9.948 -1.800 1.00 98.06 87 ARG A N 1
ATOM 688 C CA . ARG A 1 87 ? -7.366 10.908 -1.622 1.00 98.06 87 ARG A CA 1
ATOM 689 C C . ARG A 1 87 ? -6.129 10.258 -0.996 1.00 98.06 87 ARG A C 1
ATOM 691 O O . ARG A 1 87 ? -5.016 10.542 -1.419 1.00 98.06 87 ARG A O 1
ATOM 698 N N . LEU A 1 88 ? -6.298 9.375 -0.008 1.00 98.19 88 LEU A N 1
ATOM 699 C CA . LEU A 1 88 ? -5.168 8.638 0.570 1.00 98.19 88 LEU A CA 1
ATOM 700 C C . LEU A 1 88 ? -4.456 7.768 -0.475 1.00 98.19 88 LEU A C 1
ATOM 702 O O . LEU A 1 88 ? -3.230 7.681 -0.433 1.00 98.19 88 LEU A O 1
ATOM 706 N N . VAL A 1 89 ? -5.205 7.135 -1.386 1.00 98.44 89 VAL A N 1
ATOM 707 C CA . VAL A 1 89 ? -4.643 6.345 -2.494 1.00 98.44 89 VAL A CA 1
ATOM 708 C C . VAL A 1 89 ? -3.817 7.240 -3.415 1.00 98.44 89 VAL A C 1
ATOM 710 O O . VAL A 1 89 ? -2.657 6.925 -3.668 1.00 98.44 89 VAL A O 1
ATOM 713 N N . GLU A 1 90 ? -4.373 8.371 -3.850 1.00 98.31 90 GLU A N 1
ATOM 714 C CA . GLU A 1 90 ? -3.703 9.344 -4.727 1.00 98.31 90 GLU A CA 1
ATOM 715 C C . GLU A 1 90 ? -2.430 9.922 -4.090 1.00 98.31 90 GLU A C 1
ATOM 717 O O . GLU A 1 90 ? -1.375 9.971 -4.725 1.00 98.31 90 GLU A O 1
ATOM 722 N N . GLU A 1 91 ? -2.497 10.316 -2.815 1.00 98.19 91 GLU A N 1
ATOM 723 C CA . GLU A 1 91 ? -1.348 10.828 -2.059 1.00 98.19 91 GLU A CA 1
ATOM 724 C C . GLU A 1 91 ? -0.238 9.775 -1.940 1.00 98.19 91 GLU A C 1
ATOM 726 O O . GLU A 1 91 ? 0.941 10.080 -2.127 1.00 98.19 91 GLU A O 1
ATOM 731 N N . THR A 1 92 ? -0.597 8.523 -1.639 1.00 98.31 92 THR A N 1
ATOM 732 C CA . THR A 1 92 ? 0.383 7.437 -1.524 1.00 98.31 92 THR A CA 1
ATOM 733 C C . THR A 1 92 ? 0.966 7.058 -2.887 1.00 98.31 92 THR A C 1
ATOM 735 O O . THR A 1 92 ? 2.173 6.841 -2.970 1.00 98.31 92 THR A O 1
ATOM 738 N N . ALA A 1 93 ? 0.164 7.037 -3.954 1.00 98.44 93 ALA A N 1
ATOM 739 C CA . ALA A 1 93 ? 0.639 6.799 -5.317 1.00 98.44 93 ALA A CA 1
ATOM 740 C C . ALA A 1 93 ? 1.616 7.889 -5.777 1.00 98.44 93 ALA A C 1
ATOM 742 O O . ALA A 1 93 ? 2.692 7.578 -6.283 1.00 98.44 93 ALA A O 1
ATOM 743 N N . THR A 1 94 ? 1.276 9.158 -5.535 1.00 98.38 94 THR A N 1
ATOM 744 C CA . THR A 1 94 ? 2.134 10.307 -5.859 1.00 98.38 94 THR A CA 1
ATOM 745 C C . THR A 1 94 ? 3.469 10.202 -5.127 1.00 98.38 94 THR A C 1
ATOM 747 O O . THR A 1 94 ? 4.522 10.227 -5.757 1.00 98.38 94 THR A O 1
ATOM 750 N N . SER A 1 95 ? 3.434 9.974 -3.811 1.00 98.00 95 SER A N 1
ATOM 751 C CA . SER A 1 95 ? 4.649 9.832 -3.006 1.00 98.00 95 SER A CA 1
ATOM 752 C C . SER A 1 95 ? 5.519 8.651 -3.454 1.00 98.00 95 SER A C 1
ATOM 754 O O . SER A 1 95 ? 6.740 8.777 -3.510 1.00 98.00 95 SER A O 1
ATOM 756 N N . LEU A 1 96 ? 4.918 7.515 -3.824 1.00 97.94 96 LEU A N 1
ATOM 757 C CA . LEU A 1 96 ? 5.661 6.372 -4.361 1.00 97.94 96 LEU A CA 1
ATOM 758 C C . LEU A 1 96 ? 6.347 6.709 -5.688 1.00 97.94 96 LEU A C 1
ATOM 760 O O . LEU A 1 96 ? 7.528 6.406 -5.848 1.00 97.94 96 LEU A O 1
ATOM 764 N N . LEU A 1 97 ? 5.636 7.347 -6.620 1.00 97.38 97 LEU A N 1
ATOM 765 C CA . LEU A 1 97 ? 6.182 7.740 -7.921 1.00 97.38 97 LEU A CA 1
ATOM 766 C C . LEU A 1 97 ? 7.329 8.752 -7.792 1.00 97.38 97 LEU A C 1
ATOM 768 O O . LEU A 1 97 ? 8.317 8.642 -8.515 1.00 97.38 97 LEU A O 1
ATOM 772 N N . GLU A 1 98 ? 7.229 9.697 -6.857 1.00 97.50 98 GLU A N 1
ATOM 773 C CA . GLU A 1 98 ? 8.284 10.682 -6.586 1.00 97.50 98 GLU A CA 1
ATOM 774 C C . GLU A 1 98 ? 9.546 10.045 -5.991 1.00 97.50 98 GLU A C 1
ATOM 776 O O . GLU A 1 98 ? 10.658 10.490 -6.274 1.00 97.50 98 GLU A O 1
ATOM 781 N N . GLN A 1 99 ? 9.391 9.008 -5.164 1.00 96.81 99 GLN A N 1
ATOM 782 C CA . GLN A 1 99 ? 10.49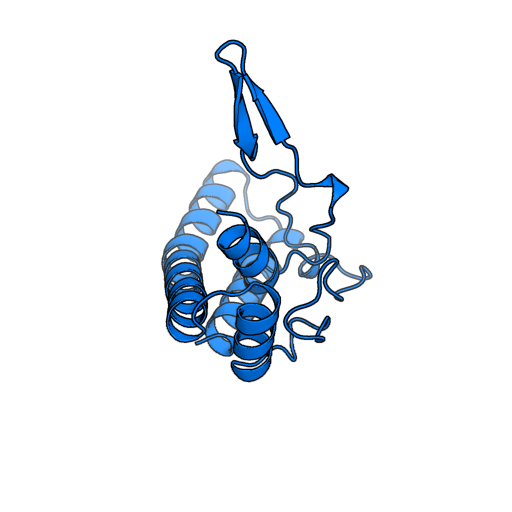6 8.436 -4.391 1.00 96.81 99 GLN A CA 1
ATOM 783 C C . GLN A 1 99 ? 11.142 7.208 -5.045 1.00 96.81 99 GLN A C 1
ATOM 785 O O . GLN A 1 99 ? 12.318 6.942 -4.786 1.00 96.81 99 GLN A O 1
ATOM 790 N N . ILE A 1 100 ? 10.422 6.443 -5.876 1.00 95.06 100 ILE A N 1
ATOM 791 C CA . ILE A 1 100 ? 10.886 5.124 -6.341 1.00 95.06 100 ILE A CA 1
ATOM 792 C C . ILE A 1 100 ? 12.183 5.200 -7.156 1.00 95.06 100 ILE A C 1
ATOM 794 O O . ILE A 1 100 ? 13.099 4.416 -6.907 1.00 95.06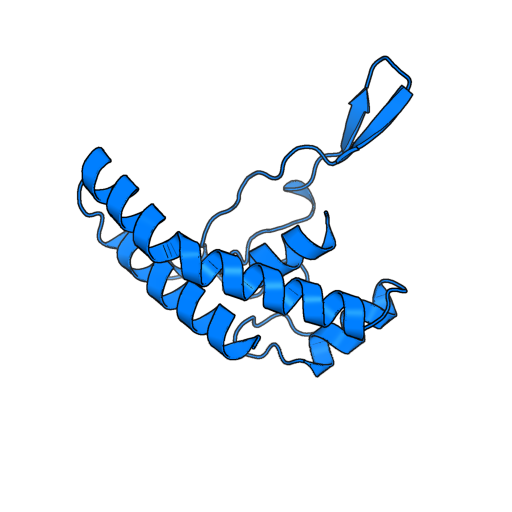 100 ILE A O 1
ATOM 798 N N . GLY A 1 101 ? 12.300 6.178 -8.060 1.00 93.31 101 GLY A N 1
ATOM 799 C CA . GLY A 1 101 ? 13.488 6.353 -8.899 1.00 93.31 101 GLY A CA 1
ATOM 800 C C . GLY A 1 101 ? 14.724 6.744 -8.086 1.00 93.31 101 GLY A C 1
ATOM 801 O O . GLY A 1 101 ? 15.779 6.126 -8.221 1.00 93.31 101 GLY A O 1
ATOM 802 N N . GLN A 1 102 ? 14.586 7.718 -7.176 1.00 94.88 102 GLN A N 1
ATOM 803 C CA . GLN A 1 102 ? 15.677 8.123 -6.282 1.00 94.88 102 GLN A CA 1
ATOM 804 C C . GLN A 1 102 ? 16.088 6.982 -5.343 1.00 94.88 102 GLN A C 1
ATOM 806 O O . GLN A 1 102 ? 17.277 6.723 -5.171 1.00 94.88 102 GLN A O 1
ATOM 811 N N . THR A 1 103 ? 15.116 6.283 -4.756 1.00 94.06 103 THR A N 1
ATOM 812 C CA . THR A 1 103 ? 15.370 5.161 -3.840 1.00 94.06 103 THR A CA 1
ATOM 813 C C . THR A 1 103 ? 16.137 4.042 -4.536 1.00 94.06 103 THR A C 1
ATOM 815 O O . THR A 1 103 ? 17.100 3.516 -3.979 1.00 94.06 103 THR A O 1
ATOM 818 N N . LYS A 1 104 ? 15.749 3.707 -5.772 1.00 92.56 104 LYS A N 1
ATOM 819 C CA . LYS A 1 104 ? 16.451 2.727 -6.600 1.00 92.56 104 LYS A CA 1
ATOM 820 C C . LYS A 1 104 ? 17.895 3.152 -6.873 1.00 92.56 104 LYS A C 1
ATOM 822 O O . LYS A 1 104 ? 18.801 2.362 -6.634 1.00 92.56 104 LYS A O 1
ATOM 827 N N . ALA A 1 105 ? 18.109 4.394 -7.309 1.00 92.38 105 ALA A N 1
ATOM 828 C CA . ALA A 1 105 ? 19.446 4.902 -7.614 1.00 92.38 105 ALA A CA 1
ATOM 829 C C . ALA A 1 105 ? 20.381 4.857 -6.391 1.00 92.38 105 ALA A C 1
ATOM 831 O O . ALA A 1 105 ? 21.512 4.391 -6.500 1.00 92.38 105 ALA A O 1
ATOM 832 N N . LEU A 1 106 ? 19.890 5.268 -5.215 1.00 93.75 106 LEU A N 1
ATOM 833 C CA . LEU A 1 106 ? 20.650 5.195 -3.960 1.00 93.75 106 LEU A CA 1
ATOM 834 C C . LEU A 1 106 ? 20.996 3.750 -3.574 1.00 93.75 106 LEU A C 1
ATOM 836 O O . LEU A 1 106 ? 22.098 3.476 -3.102 1.00 93.75 106 LEU A O 1
ATOM 840 N N . PHE A 1 107 ? 20.064 2.816 -3.778 1.00 92.00 107 PHE A N 1
ATOM 841 C CA . PHE A 1 107 ? 20.314 1.402 -3.516 1.00 92.00 107 PHE A CA 1
ATOM 842 C C . PHE A 1 107 ? 21.398 0.837 -4.445 1.00 92.00 107 PHE A C 1
ATOM 844 O O . PHE A 1 107 ? 22.312 0.159 -3.980 1.00 92.00 107 PHE A O 1
ATOM 851 N N . GLU A 1 108 ? 21.322 1.131 -5.743 1.00 92.62 108 GLU A N 1
ATOM 852 C CA . GLU A 1 108 ? 22.294 0.668 -6.740 1.00 92.62 108 GLU A CA 1
ATOM 853 C C . GLU A 1 108 ? 23.687 1.270 -6.521 1.00 92.62 108 GLU A C 1
ATOM 855 O O . GLU A 1 108 ? 24.684 0.575 -6.704 1.00 92.62 108 GLU A O 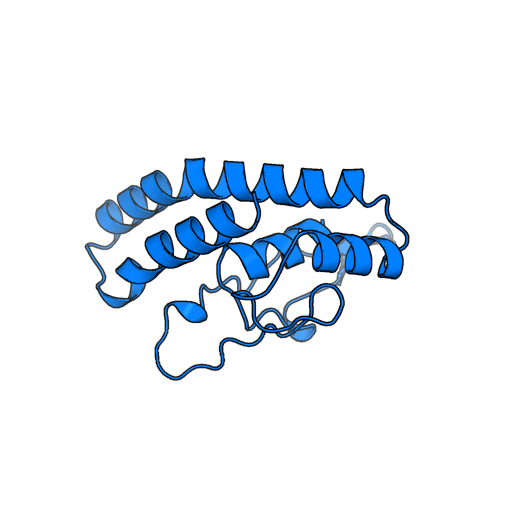1
ATOM 860 N N . GLU A 1 109 ? 23.778 2.523 -6.073 1.00 94.00 109 GLU A N 1
ATOM 861 C CA . GLU A 1 109 ? 25.052 3.141 -5.687 1.00 94.00 109 GLU A CA 1
ATOM 862 C C . GLU A 1 109 ? 25.713 2.387 -4.523 1.00 94.00 109 GLU A C 1
ATOM 864 O O . GLU A 1 109 ? 26.922 2.151 -4.530 1.00 94.00 109 GLU A O 1
ATOM 869 N N . GLN A 1 110 ? 24.919 1.966 -3.536 1.00 94.31 110 GLN A N 1
ATOM 870 C CA . GLN A 1 110 ? 25.429 1.298 -2.342 1.00 94.31 110 GLN A CA 1
ATOM 871 C C . GLN A 1 110 ? 25.716 -0.198 -2.552 1.00 94.31 110 GLN A C 1
ATOM 873 O O . GLN A 1 110 ? 26.657 -0.732 -1.960 1.00 94.31 110 GLN A O 1
ATOM 878 N N . TYR A 1 111 ? 24.908 -0.886 -3.361 1.00 91.31 111 TYR A N 1
ATOM 879 C CA . TYR A 1 111 ? 24.898 -2.353 -3.443 1.00 91.31 111 TYR A CA 1
ATOM 880 C C . TYR A 1 111 ? 25.125 -2.915 -4.852 1.00 91.31 111 TYR A C 1
ATOM 882 O O . TYR A 1 111 ? 25.158 -4.136 -5.007 1.00 91.31 111 TYR A O 1
ATOM 890 N N . SER A 1 112 ? 25.362 -2.055 -5.849 1.00 88.06 112 SER A N 1
ATOM 891 C CA . SER A 1 112 ? 25.368 -2.387 -7.283 1.00 88.06 112 SER A CA 1
ATOM 892 C C . SER A 1 112 ? 23.996 -2.810 -7.822 1.00 88.06 112 SER A C 1
ATOM 894 O O . SER A 1 112 ? 23.045 -3.051 -7.078 1.00 88.06 112 SER A O 1
ATOM 896 N N . ASP A 1 113 ? 23.891 -2.890 -9.149 1.00 83.94 113 ASP A N 1
ATOM 897 C CA . ASP A 1 113 ? 22.693 -3.392 -9.820 1.00 83.94 113 ASP A CA 1
ATOM 898 C C . ASP A 1 113 ? 22.403 -4.847 -9.406 1.00 83.94 113 ASP A C 1
ATOM 900 O O . ASP A 1 113 ? 23.276 -5.720 -9.453 1.00 83.94 113 ASP A O 1
ATOM 904 N N . TYR A 1 114 ? 21.152 -5.106 -9.019 1.00 81.25 114 TYR A N 1
ATOM 905 C CA . TYR A 1 114 ? 20.648 -6.435 -8.716 1.00 81.25 114 TYR A CA 1
ATOM 906 C C . TYR A 1 114 ? 19.459 -6.775 -9.635 1.00 81.25 114 TYR A C 1
ATOM 908 O O . TYR A 1 114 ? 18.341 -6.301 -9.401 1.00 81.25 114 TYR A O 1
ATOM 916 N N . PRO A 1 115 ? 19.641 -7.643 -10.655 1.00 78.25 115 PRO A N 1
ATOM 917 C CA . PRO A 1 115 ? 18.630 -7.901 -11.685 1.00 78.25 115 PRO A CA 1
ATOM 918 C C . PRO A 1 115 ? 17.249 -8.321 -11.166 1.00 78.25 115 PRO A C 1
ATOM 920 O O . PRO A 1 115 ? 16.234 -8.030 -11.800 1.00 78.25 115 PRO A O 1
ATOM 923 N N . SER A 1 116 ? 17.173 -8.997 -10.015 1.00 72.62 116 SER A N 1
ATOM 924 C CA . SER A 1 116 ? 15.883 -9.401 -9.440 1.00 72.62 116 SER A CA 1
ATOM 925 C C . SER A 1 116 ? 15.094 -8.235 -8.828 1.00 72.62 116 SER A C 1
ATOM 927 O O . SER A 1 116 ? 13.872 -8.334 -8.726 1.00 72.62 116 SER A O 1
ATOM 929 N N . LEU A 1 117 ? 15.747 -7.117 -8.490 1.00 72.69 117 LEU A N 1
ATOM 930 C CA . LEU A 1 117 ? 15.109 -5.909 -7.951 1.00 72.69 117 LEU A CA 1
ATOM 931 C C . LEU A 1 117 ? 14.730 -4.898 -9.044 1.00 72.69 117 LEU A C 1
ATOM 933 O O . LEU A 1 117 ? 13.903 -4.020 -8.807 1.00 72.69 117 LEU A O 1
ATOM 937 N N . GLN A 1 118 ? 15.210 -5.085 -10.278 1.00 79.75 118 GLN A N 1
ATOM 938 C CA . GLN A 1 118 ? 14.894 -4.213 -11.420 1.00 79.75 118 GLN A CA 1
ATOM 939 C C . GLN A 1 118 ? 13.406 -4.190 -11.799 1.00 79.75 118 GLN A C 1
ATOM 941 O O . GLN A 1 118 ? 12.932 -3.282 -12.482 1.00 79.75 118 GLN A O 1
ATOM 946 N N . ARG A 1 119 ? 12.630 -5.184 -11.356 1.00 91.31 119 ARG A N 1
ATOM 947 C CA . ARG A 1 119 ? 11.188 -5.261 -11.636 1.00 91.31 119 ARG A CA 1
ATOM 948 C C . ARG A 1 119 ? 10.343 -4.414 -10.691 1.00 91.31 119 ARG A C 1
ATOM 950 O O . ARG A 1 119 ? 9.196 -4.142 -11.044 1.00 91.31 119 ARG A O 1
ATOM 957 N N . ILE A 1 120 ? 10.881 -4.025 -9.532 1.00 94.38 120 ILE A N 1
ATOM 958 C CA . ILE A 1 120 ? 10.128 -3.337 -8.476 1.00 94.38 120 ILE A CA 1
ATOM 959 C C . ILE A 1 120 ? 9.586 -2.016 -9.006 1.00 94.38 120 ILE A C 1
ATOM 961 O O . ILE A 1 120 ? 8.375 -1.827 -9.011 1.00 94.38 120 ILE A O 1
ATOM 965 N N . GLU A 1 121 ? 10.456 -1.158 -9.538 1.00 94.56 121 GLU A N 1
ATOM 966 C CA . GLU A 1 121 ? 10.071 0.146 -10.088 1.00 94.56 121 GLU A CA 1
ATOM 967 C C . GLU A 1 121 ? 8.934 0.015 -11.107 1.00 94.56 121 GLU A C 1
ATOM 969 O O . GLU A 1 121 ? 7.883 0.627 -10.950 1.00 94.56 121 GLU A O 1
ATOM 974 N N . ARG A 1 122 ? 9.079 -0.888 -12.085 1.00 94.69 122 ARG A N 1
ATOM 975 C CA . ARG A 1 122 ? 8.040 -1.150 -13.091 1.00 94.69 122 ARG A CA 1
ATOM 976 C C . ARG A 1 122 ? 6.699 -1.540 -12.462 1.00 94.69 122 ARG A C 1
ATOM 978 O O . ARG A 1 122 ? 5.659 -1.081 -12.930 1.00 94.69 122 ARG A O 1
ATOM 985 N N . ILE A 1 123 ? 6.707 -2.412 -11.452 1.00 95.75 123 ILE A N 1
ATOM 986 C CA . ILE A 1 123 ? 5.486 -2.863 -10.771 1.00 95.75 123 ILE A CA 1
ATOM 987 C C . ILE A 1 123 ? 4.845 -1.701 -10.018 1.00 95.75 123 ILE A C 1
ATOM 989 O O . ILE A 1 123 ? 3.652 -1.465 -10.210 1.00 95.75 123 ILE A O 1
ATOM 993 N N . VAL A 1 124 ? 5.623 -0.966 -9.220 1.00 96.94 124 VAL A N 1
ATOM 994 C CA . VAL A 1 124 ? 5.125 0.169 -8.433 1.00 96.94 124 VAL A CA 1
ATOM 995 C C . VAL A 1 124 ? 4.535 1.237 -9.345 1.00 96.94 124 VAL A C 1
ATOM 997 O O . VAL A 1 124 ? 3.385 1.633 -9.159 1.00 96.94 124 VAL A O 1
ATOM 1000 N N . THR A 1 125 ? 5.262 1.635 -10.389 1.00 96.56 125 THR A N 1
ATOM 1001 C CA . THR A 1 125 ? 4.797 2.610 -11.381 1.00 96.56 125 THR A CA 1
ATOM 1002 C C . THR A 1 125 ? 3.511 2.144 -12.061 1.00 96.56 125 THR A C 1
ATOM 1004 O O . THR A 1 125 ? 2.546 2.902 -12.154 1.00 96.56 125 THR A O 1
ATOM 1007 N N . GLN A 1 126 ? 3.439 0.875 -12.477 1.00 96.50 126 GLN A N 1
ATOM 1008 C CA . GLN A 1 126 ? 2.238 0.320 -13.103 1.00 96.50 126 GLN A CA 1
ATOM 1009 C C . GLN A 1 126 ? 1.032 0.297 -12.154 1.00 96.50 126 GLN A C 1
ATOM 1011 O O . GLN A 1 126 ? -0.088 0.530 -12.604 1.00 96.50 126 GLN A O 1
ATOM 1016 N N . GLN A 1 127 ? 1.224 -0.023 -10.872 1.00 96.88 127 GLN A N 1
ATOM 1017 C CA . GLN A 1 127 ? 0.132 -0.014 -9.894 1.00 96.88 127 GLN A CA 1
ATOM 1018 C C . GLN A 1 127 ? -0.331 1.405 -9.572 1.00 96.88 127 GLN A C 1
ATOM 1020 O O . GLN A 1 127 ? -1.534 1.653 -9.568 1.00 96.88 127 GLN A O 1
ATOM 1025 N N . CYS A 1 128 ? 0.599 2.340 -9.373 1.00 97.38 128 CYS A N 1
ATOM 1026 C CA . CYS A 1 128 ? 0.271 3.736 -9.094 1.00 97.38 128 CYS A CA 1
ATOM 1027 C C . CYS A 1 128 ? -0.555 4.350 -10.232 1.00 97.38 128 CYS A C 1
ATOM 1029 O O . CYS A 1 128 ? -1.635 4.865 -9.972 1.00 97.38 128 CYS A O 1
ATOM 1031 N N . HIS A 1 129 ? -0.137 4.177 -11.492 1.00 95.25 129 HIS A N 1
ATOM 1032 C CA . HIS A 1 129 ? -0.882 4.678 -12.658 1.00 95.25 129 HIS A CA 1
ATOM 1033 C C . HIS A 1 129 ? -2.245 4.019 -12.895 1.00 95.25 129 HIS A C 1
ATOM 1035 O O . HIS A 1 129 ? -3.031 4.527 -13.683 1.00 95.25 129 HIS A O 1
ATOM 1041 N N . ARG A 1 130 ? -2.521 2.857 -12.296 1.00 91.94 130 ARG A N 1
ATOM 1042 C CA . ARG A 1 130 ? -3.854 2.235 -12.362 1.00 91.94 130 ARG A CA 1
ATOM 1043 C C . ARG A 1 130 ? -4.791 2.759 -11.283 1.00 91.94 130 ARG A C 1
ATOM 1045 O O . ARG A 1 130 ? -6.004 2.668 -11.440 1.00 91.94 130 ARG A O 1
ATOM 1052 N N . ALA A 1 131 ? -4.222 3.214 -10.172 1.00 85.44 131 ALA A N 1
ATOM 1053 C CA . ALA A 1 131 ? -4.965 3.677 -9.013 1.00 85.44 131 ALA A CA 1
ATOM 1054 C C . ALA A 1 131 ? -5.341 5.166 -9.097 1.00 85.44 131 ALA A C 1
ATOM 1056 O O . ALA A 1 131 ? -6.265 5.578 -8.397 1.00 85.44 131 ALA A O 1
ATOM 1057 N N . THR A 1 132 ? -4.639 5.930 -9.940 1.00 74.25 132 THR A N 1
ATOM 1058 C CA . THR A 1 132 ? -4.865 7.351 -10.261 1.00 74.25 132 THR A CA 1
ATOM 1059 C C . THR A 1 132 ? -5.406 7.510 -11.672 1.00 74.25 132 THR A C 1
ATOM 1061 O O . THR A 1 132 ? -6.372 8.275 -11.863 1.00 74.25 132 THR A O 1
#

Radius of gyration: 15.69 Å; chains: 1; bounding box: 43×29×43 Å

pLDDT: mean 95.16, std 5.05, range [72.62, 98.56]

Sequence (132 aa):
NLLRWQIFNVLAGNSDGHAKNLSILYLPNGEIRLSPFYDLVCTRAIERIDYHLAFDVGGQRDPGQITTKHWESLAGECDVGSRFLIRLVEETATSLLEQIGQTKALFEEQYSDYPSLQRIERIVTQQCHRAT

Secondary structure (DSSP, 8-state):
-HHHHHHHHHHTT-TT--GGG--EEE-TTS-EEEPPP-----GGGSTTS--S-SS-BTTB--GGG--HHHHHHHHHHTT--HHHHHHHHHHHHHHHHHHHHHHHHHHHHHH---TTTHHHHHHHHHHHHHH-

Foldseek 3Di:
DVLLVVLLCLLQQPQPCAPVQWDWDQDPVRDIDTDPGDPRDNCVLPPPDDSFHNDFQQPGRNSLPDALVSLCNNCVVVVHDSVVSLVSSLVSLVVCLVCVVVVVVVCCVVPNDDVSCVCSNVSNNSSSVRSD